Protein AF-A0A1V8S7U7-F1 (afdb_monomer_lite)

Radius of gyration: 15.4 Å; chains: 1; bounding box: 41×23×45 Å

Organism: NCBI:txid1507870

Secondary structure (DSSP, 8-state):
----SS--HHHHHHHHHHHHHHHHHHH-SSHHHHHHHHHHHHHHHHHSTTSS-HHHHHHHHHHHGGGGG-S-HHHHHHHHHHHHHHHHHH-HHHHHHHHHHHHHHHGGGHHHHHHHHH-

pLDDT: mean 72.83, std 9.95, range [41.56, 85.94]

Structure (mmCIF, N/CA/C/O backbone):
data_AF-A0A1V8S7U7-F1
#
_entry.id   AF-A0A1V8S7U7-F1
#
loop_
_atom_site.group_PDB
_atom_site.id
_atom_site.type_symbol
_atom_site.label_atom_id
_atom_site.label_alt_id
_atom_site.label_comp_id
_atom_site.label_asym_id
_atom_site.label_entity_id
_atom_site.label_seq_id
_atom_site.pdbx_PDB_ins_code
_atom_site.Cartn_x
_atom_site.Cartn_y
_atom_site.Cartn_z
_atom_site.occupancy
_atom_site.B_iso_or_equiv
_atom_site.auth_seq_id
_atom_site.auth_comp_id
_atom_site.auth_asym_id
_atom_site.auth_atom_id
_atom_site.pdbx_PDB_model_num
ATOM 1 N N . MET A 1 1 ? -23.187 5.828 26.170 1.00 42.41 1 MET A N 1
ATOM 2 C CA . MET A 1 1 ? -22.194 5.023 25.424 1.00 42.41 1 MET A CA 1
ATOM 3 C C . MET A 1 1 ? -21.459 5.914 24.419 1.00 42.41 1 MET A C 1
ATOM 5 O O . MET A 1 1 ? -21.692 5.790 23.229 1.00 42.41 1 MET A O 1
ATOM 9 N N . ASN A 1 2 ? -20.639 6.867 24.881 1.00 43.66 2 ASN A N 1
ATOM 10 C CA . ASN A 1 2 ? -19.967 7.836 23.995 1.00 43.66 2 ASN A CA 1
ATOM 11 C C . ASN A 1 2 ? -18.546 8.193 24.481 1.00 43.66 2 ASN A C 1
ATOM 13 O O . ASN A 1 2 ? -18.079 9.313 24.310 1.00 43.66 2 ASN A O 1
ATOM 17 N N . GLU A 1 3 ? -17.877 7.242 25.133 1.00 41.56 3 GLU A N 1
ATOM 18 C CA . GLU A 1 3 ? -16.666 7.490 25.934 1.00 41.56 3 GLU A CA 1
ATOM 19 C C . GLU A 1 3 ? -15.360 7.075 25.226 1.00 41.56 3 GLU A C 1
ATOM 21 O O . GLU A 1 3 ? -14.293 7.090 25.817 1.00 41.56 3 GLU A O 1
ATOM 26 N N . TYR A 1 4 ? -15.423 6.760 23.927 1.00 48.91 4 TYR A N 1
ATOM 27 C CA . TYR A 1 4 ? -14.278 6.322 23.110 1.00 48.91 4 TYR A CA 1
ATOM 28 C C . TYR A 1 4 ? -13.783 7.393 22.119 1.00 48.91 4 TYR A C 1
ATOM 30 O O . TYR A 1 4 ? -13.218 7.078 21.075 1.00 48.91 4 TYR A O 1
ATOM 38 N N . ARG A 1 5 ? -14.045 8.679 22.389 1.00 55.50 5 ARG A N 1
ATOM 39 C CA . ARG A 1 5 ? -13.843 9.758 21.400 1.00 55.50 5 ARG A CA 1
ATOM 40 C C . ARG A 1 5 ? -12.452 10.405 21.419 1.00 55.50 5 ARG A C 1
ATOM 42 O O . ARG A 1 5 ? -12.158 11.202 20.535 1.00 55.50 5 ARG A O 1
ATOM 49 N N . VAL A 1 6 ? -11.587 10.056 22.371 1.00 50.53 6 VAL A N 1
ATOM 50 C CA . VAL A 1 6 ? -10.186 10.504 22.392 1.00 50.53 6 VAL A CA 1
ATOM 51 C C . VAL A 1 6 ? -9.279 9.348 22.815 1.00 50.53 6 VAL A C 1
ATOM 53 O O . VAL A 1 6 ? -9.317 8.950 23.976 1.00 50.53 6 VAL A O 1
ATOM 56 N N . PRO A 1 7 ? -8.475 8.769 21.903 1.00 57.62 7 PRO A N 1
ATOM 57 C CA . PRO A 1 7 ? -7.429 7.851 22.324 1.00 57.62 7 PRO A CA 1
ATOM 58 C C . PRO A 1 7 ? -6.452 8.604 23.234 1.00 57.62 7 PRO A C 1
ATOM 60 O O . PRO A 1 7 ? -6.101 9.748 22.945 1.00 57.62 7 PRO A O 1
ATOM 63 N N . GLU A 1 8 ? -6.040 7.971 24.335 1.00 61.03 8 GLU A N 1
ATOM 64 C CA . GLU A 1 8 ? -5.032 8.494 25.265 1.00 61.03 8 GLU A CA 1
ATOM 65 C C . GLU A 1 8 ? -3.836 9.082 24.496 1.00 61.03 8 GLU A C 1
ATOM 67 O O . GLU A 1 8 ? -3.377 8.490 23.516 1.00 61.03 8 GLU A O 1
ATOM 72 N N . LEU A 1 9 ? -3.286 10.215 24.951 1.00 63.59 9 LEU A N 1
ATOM 73 C CA . LEU A 1 9 ? -2.125 10.881 24.330 1.00 63.59 9 LEU A CA 1
ATOM 74 C C . LEU A 1 9 ? -0.956 9.911 24.083 1.00 63.59 9 LEU A C 1
ATOM 76 O O . LEU A 1 9 ? -0.242 10.028 23.093 1.00 63.59 9 LEU A O 1
ATOM 80 N N . ASN A 1 10 ? -0.800 8.898 24.937 1.00 66.56 10 ASN A N 1
ATOM 81 C CA . ASN A 1 10 ? 0.204 7.846 24.786 1.00 66.56 10 ASN A CA 1
ATOM 82 C C . ASN A 1 10 ? -0.105 6.870 23.641 1.00 66.56 10 ASN A C 1
ATOM 84 O O . ASN A 1 10 ? 0.812 6.438 22.947 1.00 66.56 10 ASN A O 1
ATOM 88 N N . VAL A 1 11 ? -1.382 6.560 23.411 1.00 64.62 11 VAL A N 1
ATOM 89 C CA . VAL A 1 11 ? -1.836 5.734 22.284 1.00 64.62 11 VAL A CA 1
ATOM 90 C C . VAL A 1 11 ? -1.694 6.516 20.982 1.00 64.62 11 VAL A C 1
ATOM 92 O O . VAL A 1 11 ? -1.138 5.990 20.024 1.00 64.62 11 VAL A O 1
ATOM 95 N N . GLN A 1 12 ? -2.090 7.792 20.955 1.00 61.12 12 GLN A N 1
ATOM 96 C CA . GLN A 1 12 ? -1.885 8.660 19.788 1.00 61.12 12 GLN A CA 1
ATOM 97 C C . GLN A 1 12 ? -0.399 8.808 19.444 1.00 61.12 12 GLN A C 1
ATOM 99 O O . GLN A 1 12 ? -0.005 8.591 18.301 1.00 61.12 12 GLN A O 1
ATOM 104 N N . ASN A 1 13 ? 0.444 9.098 20.438 1.00 65.31 13 ASN A N 1
ATOM 105 C CA . ASN A 1 13 ? 1.890 9.202 20.249 1.00 65.31 13 ASN A CA 1
ATOM 106 C C . ASN A 1 13 ? 2.522 7.861 19.850 1.00 65.31 13 ASN A C 1
ATOM 108 O O . ASN A 1 13 ? 3.490 7.847 19.094 1.00 65.31 13 ASN A O 1
ATOM 112 N N . GLY A 1 14 ? 1.989 6.736 20.334 1.00 65.56 14 GLY A N 1
ATOM 113 C CA . GLY A 1 14 ? 2.419 5.396 19.936 1.00 65.56 14 GLY A CA 1
ATOM 114 C C . GLY A 1 14 ? 2.095 5.092 18.474 1.00 65.56 14 GLY A C 1
ATOM 115 O O . GLY A 1 14 ? 2.976 4.668 17.729 1.00 65.56 14 GLY A O 1
ATOM 116 N N . VAL A 1 15 ? 0.863 5.379 18.043 1.00 67.94 15 VAL A N 1
ATOM 117 C CA . VAL A 1 15 ? 0.420 5.196 16.651 1.00 67.94 15 VAL A CA 1
ATOM 118 C C . VAL A 1 15 ? 1.189 6.120 15.708 1.00 67.94 15 VAL A C 1
ATOM 120 O O . VAL A 1 15 ? 1.667 5.662 14.675 1.00 67.94 15 VAL A O 1
ATOM 123 N N . LEU A 1 16 ? 1.392 7.388 16.081 1.00 66.25 16 LEU A N 1
ATOM 124 C CA . LEU A 1 16 ? 2.190 8.329 15.292 1.00 66.25 16 LEU A CA 1
ATOM 125 C C . LEU A 1 16 ? 3.636 7.853 15.134 1.00 66.25 16 LEU A C 1
ATOM 127 O O . LEU A 1 16 ? 4.157 7.874 14.025 1.00 66.25 16 LEU A O 1
ATOM 131 N N . LYS A 1 17 ? 4.268 7.356 16.204 1.00 63.09 17 LYS A N 1
ATOM 132 C CA . LYS A 1 17 ? 5.627 6.794 16.134 1.00 63.09 17 LYS A CA 1
ATOM 133 C C . LYS A 1 17 ? 5.699 5.547 15.258 1.00 63.09 17 LYS A C 1
ATOM 135 O O . LYS A 1 17 ? 6.642 5.418 14.485 1.00 63.09 17 LYS A O 1
ATOM 140 N N . ALA A 1 18 ? 4.715 4.652 15.354 1.00 68.75 18 ALA A N 1
ATOM 141 C CA . ALA A 1 18 ? 4.648 3.463 14.507 1.00 68.75 18 ALA A CA 1
ATOM 142 C C . ALA A 1 18 ? 4.509 3.841 13.024 1.00 68.75 18 ALA A C 1
ATOM 144 O O . ALA A 1 18 ? 5.210 3.288 12.180 1.00 68.75 18 ALA A O 1
ATOM 145 N N . LEU A 1 19 ? 3.670 4.836 12.719 1.00 71.25 19 LEU A N 1
ATOM 146 C CA . LEU A 1 19 ? 3.494 5.366 11.369 1.00 71.25 19 LEU A CA 1
ATOM 147 C C . LEU A 1 19 ? 4.780 6.039 10.854 1.00 71.25 19 LEU A C 1
ATOM 149 O O . LEU A 1 19 ? 5.202 5.783 9.729 1.00 71.25 19 LEU A O 1
ATOM 153 N N . SER A 1 20 ? 5.446 6.846 11.690 1.00 67.69 20 SER A N 1
ATOM 154 C CA . SER A 1 20 ? 6.736 7.472 11.370 1.00 67.69 20 SER A CA 1
ATOM 155 C C . SER A 1 20 ? 7.824 6.444 11.069 1.00 67.69 20 SER A C 1
ATOM 157 O O . SER A 1 20 ? 8.549 6.609 10.093 1.00 67.69 20 SER A O 1
ATOM 159 N N . PHE A 1 21 ? 7.901 5.361 11.845 1.00 71.50 21 PHE A N 1
ATOM 160 C CA . PHE A 1 21 ? 8.870 4.289 11.615 1.00 71.50 21 PHE A CA 1
ATOM 161 C C . PHE A 1 21 ? 8.610 3.554 10.294 1.00 71.50 21 PHE A C 1
ATOM 163 O O . PHE A 1 21 ? 9.541 3.190 9.583 1.00 71.50 21 PHE A O 1
ATOM 170 N N . LEU A 1 22 ? 7.339 3.377 9.929 1.00 72.75 22 LEU A N 1
ATOM 171 C CA . LEU A 1 22 ? 6.938 2.764 8.663 1.00 72.75 22 LEU A CA 1
ATOM 172 C C . LEU A 1 22 ? 7.329 3.645 7.466 1.00 72.75 22 LEU A C 1
ATOM 174 O O . LEU A 1 22 ? 7.862 3.145 6.475 1.00 72.75 22 LEU A O 1
ATOM 178 N N . PHE A 1 23 ? 7.135 4.962 7.579 1.00 71.88 23 PHE A N 1
ATOM 179 C CA . PHE A 1 23 ? 7.600 5.917 6.573 1.00 71.88 23 PHE A CA 1
ATOM 180 C C . PHE A 1 23 ? 9.121 5.931 6.445 1.00 71.88 23 PHE A C 1
ATOM 182 O O . PHE A 1 23 ? 9.636 5.943 5.329 1.00 71.88 23 PHE A O 1
ATOM 189 N N . GLU A 1 24 ? 9.843 5.883 7.561 1.00 69.81 24 GLU A N 1
ATOM 190 C CA . GLU A 1 24 ? 11.303 5.843 7.558 1.00 69.81 24 GLU A CA 1
ATOM 191 C C . GLU A 1 24 ? 11.823 4.539 6.939 1.00 69.81 24 GLU A C 1
ATOM 193 O O . GLU A 1 24 ? 12.651 4.592 6.036 1.00 69.81 24 GLU A O 1
ATOM 198 N N . ALA A 1 25 ? 11.243 3.386 7.293 1.00 67.44 25 ALA A N 1
ATOM 199 C CA . ALA A 1 25 ? 11.579 2.088 6.702 1.00 67.44 25 ALA A CA 1
ATOM 200 C C . ALA A 1 25 ? 11.310 2.027 5.186 1.00 67.44 25 ALA A C 1
ATOM 202 O O . ALA A 1 25 ? 12.028 1.352 4.445 1.00 67.44 25 ALA A O 1
ATOM 203 N N . LEU A 1 26 ? 10.292 2.747 4.704 1.00 67.75 26 LEU A N 1
ATOM 204 C CA . LEU A 1 26 ? 10.032 2.898 3.275 1.00 67.75 26 LEU A CA 1
ATOM 205 C C . LEU A 1 26 ? 11.040 3.852 2.618 1.00 67.75 26 LEU A C 1
ATOM 207 O O . LEU A 1 26 ? 11.472 3.592 1.501 1.00 67.75 26 LEU A O 1
ATOM 211 N N . ILE A 1 27 ? 11.443 4.946 3.256 1.00 68.44 27 ILE A N 1
ATOM 212 C CA . ILE A 1 27 ? 12.364 5.936 2.665 1.00 68.44 27 ILE A CA 1
ATOM 213 C C . ILE A 1 27 ? 13.836 5.487 2.755 1.00 68.44 27 ILE A C 1
ATOM 215 O O . ILE A 1 27 ? 14.684 6.006 2.025 1.00 68.44 27 ILE A O 1
ATOM 219 N N . ASP A 1 28 ? 14.135 4.493 3.589 1.00 72.56 28 ASP A N 1
ATOM 220 C CA . ASP A 1 28 ? 15.496 4.055 3.864 1.00 72.56 28 ASP A CA 1
ATOM 221 C C . ASP A 1 28 ? 16.244 3.503 2.631 1.00 72.56 28 ASP A C 1
ATOM 223 O O . ASP A 1 28 ? 15.677 2.934 1.684 1.00 72.56 28 ASP A O 1
ATOM 227 N N . ARG A 1 29 ? 17.570 3.683 2.643 1.00 60.84 29 ARG A N 1
ATOM 228 C CA . ARG A 1 29 ? 18.485 3.296 1.563 1.00 60.84 29 ARG A CA 1
ATOM 229 C C . ARG A 1 29 ? 18.705 1.792 1.485 1.00 60.84 29 ARG A C 1
ATOM 231 O O . ARG A 1 29 ? 19.024 1.296 0.399 1.00 60.84 29 ARG A O 1
ATOM 238 N N . GLU A 1 30 ? 18.479 1.054 2.565 1.00 75.00 30 GLU A N 1
ATOM 239 C CA . GLU A 1 30 ? 18.629 -0.398 2.572 1.00 75.00 30 GLU A CA 1
ATOM 240 C C . GLU A 1 30 ? 17.451 -1.123 1.918 1.00 75.00 30 GLU A C 1
ATOM 242 O O . GLU A 1 30 ? 16.277 -0.848 2.163 1.00 75.00 30 GLU A O 1
ATOM 247 N N . GLN A 1 31 ? 17.775 -2.100 1.072 1.00 68.75 31 GLN A N 1
ATOM 248 C CA . GLN A 1 31 ? 16.781 -2.849 0.302 1.00 68.75 31 GLN A CA 1
ATOM 249 C C . GLN A 1 31 ? 15.875 -3.714 1.196 1.00 68.75 31 GLN A C 1
ATOM 251 O O . GLN A 1 31 ? 14.705 -3.902 0.872 1.00 68.75 31 GLN A O 1
ATOM 256 N N . VAL A 1 32 ? 16.383 -4.212 2.331 1.00 79.00 32 VAL A N 1
ATOM 257 C CA . VAL A 1 32 ? 15.644 -5.101 3.249 1.00 79.00 32 VAL A CA 1
ATOM 258 C C . VAL A 1 32 ? 14.551 -4.348 4.016 1.00 79.00 32 VAL A C 1
ATOM 260 O O . VAL A 1 32 ? 13.439 -4.863 4.161 1.00 79.00 32 VAL A O 1
ATOM 263 N N . HIS A 1 33 ? 14.812 -3.109 4.445 1.00 80.94 33 HIS A N 1
ATOM 264 C CA . HIS A 1 33 ? 13.804 -2.276 5.110 1.00 80.94 33 HIS A CA 1
ATOM 265 C C . HIS A 1 33 ? 12.648 -1.936 4.174 1.00 80.94 33 HIS A C 1
ATOM 267 O O . HIS A 1 33 ? 11.490 -2.043 4.571 1.00 80.94 33 HIS A O 1
ATOM 273 N N . ARG A 1 34 ? 12.937 -1.667 2.897 1.00 76.50 34 ARG A N 1
ATOM 274 C CA . ARG A 1 34 ? 11.896 -1.423 1.891 1.00 76.50 34 ARG A CA 1
ATOM 275 C C . ARG A 1 34 ? 11.035 -2.651 1.611 1.00 76.50 34 ARG A C 1
ATOM 277 O O . ARG A 1 34 ? 9.822 -2.515 1.476 1.00 76.50 34 ARG A O 1
ATOM 284 N N . GLN A 1 35 ? 11.636 -3.842 1.567 1.00 78.00 35 GLN A N 1
ATOM 285 C CA . GLN A 1 35 ? 10.892 -5.101 1.410 1.00 78.00 35 GLN A CA 1
ATOM 286 C C . GLN A 1 35 ? 9.988 -5.370 2.612 1.00 78.00 35 GLN A C 1
ATOM 288 O O . GLN A 1 35 ? 8.820 -5.721 2.450 1.00 78.00 35 GLN A O 1
ATOM 293 N N . THR A 1 36 ? 10.521 -5.173 3.818 1.00 80.50 36 THR A N 1
ATOM 294 C CA . THR A 1 36 ? 9.773 -5.385 5.060 1.00 80.50 36 THR A CA 1
ATOM 295 C C . THR A 1 36 ? 8.655 -4.354 5.197 1.00 80.50 36 THR A C 1
ATOM 297 O O . THR A 1 36 ? 7.529 -4.716 5.519 1.00 80.50 36 THR A O 1
ATOM 300 N N . GLY A 1 37 ? 8.923 -3.090 4.862 1.00 80.94 37 GLY A N 1
ATOM 301 C CA . GLY A 1 37 ? 7.926 -2.023 4.836 1.00 80.94 37 GLY A CA 1
ATOM 302 C C . GLY A 1 37 ? 6.778 -2.325 3.874 1.00 80.94 37 GLY A C 1
ATOM 303 O O . GLY A 1 37 ? 5.620 -2.243 4.275 1.00 80.94 37 GLY A O 1
ATOM 304 N N . ALA A 1 38 ? 7.075 -2.767 2.646 1.00 81.00 38 ALA A N 1
ATOM 305 C CA . ALA A 1 38 ? 6.050 -3.174 1.680 1.00 81.00 38 ALA A CA 1
ATOM 306 C C . ALA A 1 38 ? 5.214 -4.369 2.181 1.00 81.00 38 ALA A C 1
ATOM 308 O O . ALA A 1 38 ? 3.989 -4.364 2.061 1.00 81.00 38 ALA A O 1
ATOM 309 N N . ALA A 1 39 ? 5.846 -5.360 2.819 1.00 82.75 39 ALA A N 1
ATOM 310 C CA . ALA A 1 39 ? 5.137 -6.492 3.414 1.00 82.75 39 ALA A CA 1
ATOM 311 C C . ALA A 1 39 ? 4.218 -6.071 4.578 1.00 82.75 39 ALA A C 1
ATOM 313 O O . ALA A 1 39 ? 3.105 -6.584 4.703 1.00 82.75 39 ALA A O 1
ATOM 314 N N . VAL A 1 40 ? 4.644 -5.118 5.413 1.00 83.75 40 VAL A N 1
ATOM 315 C CA . VAL A 1 40 ? 3.804 -4.577 6.492 1.00 83.75 40 VAL A CA 1
ATOM 316 C C . VAL A 1 40 ? 2.615 -3.806 5.918 1.00 83.75 40 VAL A C 1
ATOM 318 O O . VAL A 1 40 ? 1.497 -4.023 6.382 1.00 83.75 40 VAL A O 1
ATOM 321 N N . VAL A 1 41 ? 2.818 -2.975 4.885 1.00 83.75 41 VAL A N 1
ATOM 322 C CA . VAL A 1 41 ? 1.714 -2.264 4.211 1.00 83.75 41 VAL A CA 1
ATOM 323 C C . VAL A 1 41 ? 0.695 -3.253 3.653 1.00 83.75 41 VAL A C 1
ATOM 325 O O . VAL A 1 41 ? -0.492 -3.095 3.912 1.00 83.75 41 VAL A O 1
ATOM 328 N N . LYS A 1 42 ? 1.143 -4.336 3.007 1.00 85.50 42 LYS A N 1
ATOM 329 C CA . LYS A 1 42 ? 0.259 -5.412 2.535 1.00 85.50 42 LYS A CA 1
ATOM 330 C C . LYS A 1 42 ? -0.616 -5.988 3.656 1.00 85.50 42 LYS A C 1
ATOM 332 O O . LYS A 1 42 ? -1.827 -6.122 3.495 1.00 85.50 42 LYS A O 1
ATOM 337 N N . HIS A 1 43 ? -0.024 -6.356 4.793 1.00 84.81 43 HIS A N 1
ATOM 338 C CA . HIS A 1 43 ? -0.785 -6.914 5.917 1.00 84.81 43 HIS A CA 1
ATOM 339 C C . HIS A 1 43 ? -1.734 -5.893 6.545 1.00 84.81 43 HIS A C 1
ATOM 341 O O . HIS A 1 43 ? -2.844 -6.252 6.936 1.00 84.81 43 HIS A O 1
ATOM 347 N N . MET A 1 44 ? -1.315 -4.631 6.609 1.00 82.69 44 MET A N 1
ATOM 348 C CA . MET A 1 44 ? -2.147 -3.539 7.094 1.00 82.69 44 MET A CA 1
ATOM 349 C C . MET A 1 44 ? -3.353 -3.327 6.175 1.00 82.69 44 MET A C 1
ATOM 351 O O . MET A 1 44 ? -4.473 -3.298 6.673 1.00 82.69 44 MET A O 1
ATOM 355 N N . ALA A 1 45 ? -3.143 -3.303 4.856 1.00 82.56 45 ALA A N 1
ATOM 356 C CA . ALA A 1 45 ? -4.184 -3.189 3.838 1.00 82.56 45 ALA A CA 1
ATOM 357 C C . ALA A 1 45 ? -5.235 -4.300 3.955 1.00 82.56 45 ALA A C 1
ATOM 359 O O . ALA A 1 45 ? -6.429 -4.024 4.051 1.00 82.56 45 ALA A O 1
ATOM 360 N N . LEU A 1 46 ? -4.793 -5.559 4.042 1.00 82.69 46 LEU A N 1
ATOM 361 C CA . LEU A 1 46 ? -5.691 -6.705 4.219 1.00 82.69 46 LEU A CA 1
ATOM 362 C C . LEU A 1 46 ? -6.438 -6.674 5.562 1.00 82.69 46 LEU A C 1
ATOM 364 O O . LEU A 1 46 ? -7.554 -7.180 5.653 1.00 82.69 46 LEU A O 1
ATOM 368 N N . GLY A 1 47 ? -5.838 -6.089 6.601 1.00 83.56 47 GLY A N 1
ATOM 369 C CA . GLY A 1 47 ? -6.447 -5.964 7.925 1.00 83.56 47 GLY A CA 1
ATOM 370 C C . GLY A 1 47 ? -7.508 -4.866 8.028 1.00 83.56 47 GLY A C 1
ATOM 371 O O . GLY A 1 47 ? -8.373 -4.953 8.898 1.00 83.56 47 GLY A O 1
ATOM 372 N N . VAL A 1 48 ? -7.465 -3.850 7.158 1.00 79.25 48 VAL A N 1
ATOM 373 C CA . VAL A 1 48 ? -8.395 -2.705 7.198 1.00 79.25 48 VAL A CA 1
ATOM 374 C C . VAL A 1 48 ? -9.538 -2.783 6.184 1.00 79.25 48 VAL A C 1
ATOM 376 O O . VAL A 1 48 ? -10.342 -1.852 6.099 1.00 79.25 48 VAL A O 1
ATOM 379 N N . VAL A 1 49 ? -9.651 -3.890 5.442 1.00 80.25 49 VAL A N 1
ATOM 380 C CA . VAL A 1 49 ? -10.734 -4.110 4.472 1.00 80.25 49 VAL A CA 1
ATOM 381 C C . VAL A 1 49 ? -12.093 -3.947 5.165 1.00 80.25 49 VAL A C 1
ATOM 383 O O . VAL A 1 49 ? -12.427 -4.682 6.092 1.00 80.25 49 VAL A O 1
ATOM 386 N N . GLY A 1 50 ? -12.886 -2.971 4.714 1.00 76.50 50 GLY A N 1
ATOM 387 C CA . GLY A 1 50 ? -14.224 -2.698 5.251 1.00 76.50 50 GLY A CA 1
ATOM 388 C C . GLY A 1 50 ? -14.283 -1.787 6.485 1.00 76.50 50 GLY A C 1
ATOM 389 O O . GLY A 1 50 ? -15.376 -1.564 7.001 1.00 76.50 50 GLY A O 1
ATOM 390 N N . LEU A 1 51 ? -13.156 -1.222 6.942 1.00 78.75 51 LEU A N 1
ATOM 391 C CA . LEU A 1 51 ? -13.121 -0.236 8.039 1.00 78.75 51 LEU A CA 1
ATOM 392 C C . LEU A 1 51 ? -13.272 1.226 7.570 1.00 78.75 51 LEU A C 1
ATOM 394 O O . LEU A 1 51 ? -13.295 2.128 8.405 1.00 78.75 51 LEU A O 1
ATOM 398 N N . GLY A 1 52 ? -13.367 1.478 6.259 1.00 75.38 52 GLY A N 1
ATOM 399 C CA . GLY A 1 52 ? -13.510 2.829 5.694 1.00 75.38 52 GLY A CA 1
ATOM 400 C C . GLY A 1 52 ? -12.268 3.709 5.871 1.00 75.38 52 GLY A C 1
ATOM 401 O O . GLY A 1 52 ? -12.380 4.923 6.012 1.00 75.38 52 GLY A O 1
ATOM 402 N N . CYS A 1 53 ? -11.078 3.101 5.917 1.00 76.06 53 CYS A N 1
ATOM 403 C CA . CYS A 1 53 ? -9.789 3.791 6.046 1.00 76.06 53 CYS A CA 1
ATOM 404 C C . CYS A 1 53 ? -9.149 4.104 4.681 1.00 76.06 53 CYS A C 1
ATOM 406 O O . CYS A 1 53 ? -7.924 4.086 4.544 1.00 76.06 53 CYS A O 1
ATOM 408 N N . ASP A 1 54 ? -9.975 4.389 3.675 1.00 77.06 54 ASP A N 1
ATOM 409 C CA . ASP A 1 54 ? -9.573 4.475 2.268 1.00 77.06 54 ASP A CA 1
ATOM 410 C C . ASP A 1 54 ? -8.514 5.567 2.039 1.00 77.06 54 ASP A C 1
ATOM 412 O O . ASP A 1 54 ? -7.508 5.336 1.370 1.00 77.06 54 ASP A O 1
ATOM 416 N N . ASP A 1 55 ? -8.673 6.728 2.683 1.00 78.69 55 ASP A N 1
ATOM 417 C CA . ASP A 1 55 ? -7.732 7.853 2.586 1.00 78.69 55 ASP A CA 1
ATOM 418 C C . ASP A 1 55 ? -6.332 7.508 3.124 1.00 78.69 55 ASP A C 1
ATOM 420 O O . ASP A 1 55 ? -5.318 7.921 2.555 1.00 78.69 55 ASP A O 1
ATOM 424 N N . ALA A 1 56 ? -6.258 6.724 4.205 1.00 77.94 56 ALA A N 1
ATOM 425 C CA . ALA A 1 56 ? -4.986 6.312 4.798 1.00 77.94 56 ALA A CA 1
ATOM 426 C C . ALA A 1 56 ? -4.244 5.322 3.888 1.00 77.94 56 ALA A C 1
ATOM 428 O O . ALA A 1 56 ? -3.025 5.413 3.733 1.00 77.94 56 ALA A O 1
ATOM 429 N N . MET A 1 57 ? -4.981 4.420 3.236 1.00 78.12 57 MET A N 1
ATOM 430 C CA . MET A 1 57 ? -4.411 3.482 2.269 1.00 78.12 57 MET A CA 1
ATOM 431 C C . MET A 1 57 ? -3.935 4.202 1.004 1.00 78.12 57 MET A C 1
ATOM 433 O O . MET A 1 57 ? -2.824 3.965 0.539 1.00 78.12 57 MET A O 1
ATOM 437 N N . LEU A 1 58 ? -4.696 5.180 0.503 1.00 81.44 58 LEU A N 1
ATOM 438 C CA . LEU A 1 58 ? -4.260 6.030 -0.612 1.00 81.44 58 LEU A CA 1
ATOM 439 C C . LEU A 1 58 ? -3.000 6.848 -0.277 1.00 81.44 58 LEU A C 1
ATOM 441 O O . LEU A 1 58 ? -2.153 7.085 -1.146 1.00 81.44 58 LEU A O 1
ATOM 445 N N . GLN A 1 59 ? -2.830 7.261 0.983 1.00 82.88 59 GLN A N 1
ATOM 446 C CA . GLN A 1 59 ? -1.597 7.907 1.431 1.00 82.88 59 GLN A CA 1
ATOM 447 C C . GLN A 1 59 ? -0.395 6.949 1.386 1.00 82.88 59 GLN A C 1
ATOM 449 O O . GLN A 1 59 ? 0.686 7.364 0.960 1.00 82.88 59 GLN A O 1
ATOM 454 N N . LEU A 1 60 ? -0.568 5.685 1.784 1.00 79.44 60 LEU A N 1
ATOM 455 C CA . LEU A 1 60 ? 0.481 4.662 1.692 1.00 79.44 60 LEU A CA 1
ATOM 456 C C . LEU A 1 60 ? 0.824 4.339 0.233 1.00 79.44 60 LEU A C 1
ATOM 458 O O . LEU A 1 60 ? 2.003 4.264 -0.124 1.00 79.44 60 LEU A O 1
ATOM 462 N N . LEU A 1 61 ? -0.185 4.274 -0.633 1.00 80.00 61 LEU A N 1
ATOM 463 C CA . LEU A 1 61 ? -0.011 4.057 -2.064 1.00 80.00 61 LEU A CA 1
ATOM 464 C C . LEU A 1 61 ? 0.895 5.115 -2.713 1.00 80.00 61 LEU A C 1
ATOM 466 O O . LEU A 1 61 ? 1.769 4.777 -3.511 1.00 80.00 61 LEU A O 1
ATOM 470 N N . ASN A 1 62 ? 0.763 6.392 -2.336 1.00 81.12 62 ASN A N 1
ATOM 471 C CA . ASN A 1 62 ? 1.636 7.457 -2.852 1.00 81.12 62 ASN A CA 1
ATOM 472 C C . ASN A 1 62 ? 3.125 7.215 -2.597 1.00 81.12 62 ASN A C 1
ATOM 474 O O . ASN A 1 62 ? 3.965 7.711 -3.348 1.00 81.12 62 ASN A O 1
ATOM 478 N N . LEU A 1 63 ? 3.458 6.480 -1.540 1.00 80.56 63 LEU A N 1
ATOM 479 C CA . LEU A 1 63 ? 4.834 6.162 -1.175 1.00 80.56 63 LEU A CA 1
ATOM 480 C C . LEU A 1 63 ? 5.323 4.865 -1.819 1.00 80.56 63 LEU A C 1
ATOM 482 O O . LEU A 1 63 ? 6.527 4.707 -2.025 1.00 80.56 63 LEU A O 1
ATOM 486 N N . LEU A 1 64 ? 4.403 3.965 -2.174 1.00 77.56 64 LEU A N 1
ATOM 487 C CA . LEU A 1 64 ? 4.695 2.734 -2.906 1.00 77.56 64 LEU A CA 1
ATOM 488 C C . LEU A 1 64 ? 4.911 2.983 -4.403 1.00 77.56 64 LEU A C 1
ATOM 490 O O . LEU A 1 64 ? 5.844 2.427 -4.978 1.00 77.56 64 LEU A O 1
ATOM 494 N N . ILE A 1 65 ? 4.121 3.863 -5.030 1.00 74.75 65 ILE A N 1
ATOM 495 C CA . ILE A 1 65 ? 4.222 4.170 -6.467 1.00 74.75 65 ILE A CA 1
ATOM 496 C C . ILE A 1 65 ? 5.658 4.504 -6.933 1.00 74.75 65 ILE A C 1
ATOM 498 O O . ILE A 1 65 ? 6.102 3.917 -7.921 1.00 74.75 65 ILE A O 1
ATOM 502 N N . PRO A 1 66 ? 6.440 5.389 -6.277 1.00 74.44 66 PRO A N 1
ATOM 503 C CA . PRO A 1 66 ? 7.806 5.673 -6.723 1.00 74.44 66 PRO A CA 1
ATOM 504 C C . PRO A 1 66 ? 8.749 4.466 -6.604 1.00 74.44 66 PRO A C 1
ATOM 506 O O . PRO A 1 66 ? 9.751 4.420 -7.316 1.00 74.44 66 PRO A O 1
ATOM 509 N N . LYS A 1 67 ? 8.433 3.478 -5.756 1.00 75.69 67 LYS A N 1
ATOM 510 C CA . LYS A 1 67 ? 9.230 2.252 -5.603 1.00 75.69 67 LYS A CA 1
ATOM 511 C C . LYS A 1 67 ? 9.004 1.227 -6.701 1.00 75.69 67 LYS A C 1
ATOM 513 O O . LYS A 1 67 ? 9.861 0.372 -6.892 1.00 75.69 67 LYS A O 1
ATOM 518 N N . LEU A 1 68 ? 7.919 1.349 -7.464 1.00 72.19 68 LEU A N 1
ATOM 519 C CA . LEU A 1 68 ? 7.685 0.523 -8.649 1.00 72.19 68 LEU A CA 1
ATOM 520 C C . LEU A 1 68 ? 8.784 0.716 -9.716 1.00 72.19 68 LEU A C 1
ATOM 522 O O . LEU A 1 68 ? 8.988 -0.149 -10.559 1.00 72.19 68 LEU A O 1
ATOM 526 N N . PHE A 1 69 ? 9.514 1.835 -9.663 1.00 68.75 69 PHE A N 1
ATOM 527 C CA . PHE A 1 69 ? 10.596 2.172 -10.592 1.00 68.75 69 PHE A CA 1
ATOM 528 C C . PHE A 1 69 ? 12.005 1.845 -10.060 1.00 68.75 69 PHE A C 1
ATOM 530 O O . PHE A 1 69 ? 12.992 2.315 -10.627 1.00 68.75 69 PHE A O 1
ATOM 537 N N . GLU A 1 70 ? 12.130 1.087 -8.963 1.00 71.62 70 GLU A N 1
ATOM 538 C CA . GLU A 1 70 ? 13.432 0.579 -8.505 1.00 71.62 70 GLU A CA 1
ATOM 539 C C . GLU A 1 70 ? 13.967 -0.541 -9.416 1.00 71.62 70 GLU A C 1
ATOM 541 O O . GLU A 1 70 ? 13.242 -1.129 -10.208 1.00 71.62 70 GLU A O 1
ATOM 546 N N . THR A 1 71 ? 15.266 -0.843 -9.315 1.00 67.81 71 THR A N 1
ATOM 547 C CA . THR A 1 71 ? 15.940 -1.857 -10.149 1.00 67.81 71 THR A CA 1
ATOM 548 C C . THR A 1 71 ? 15.933 -3.267 -9.551 1.00 67.81 71 THR A C 1
ATOM 550 O O . THR A 1 71 ? 16.320 -4.215 -10.231 1.00 67.81 71 THR A O 1
ATOM 553 N N . SER A 1 72 ? 15.539 -3.428 -8.282 1.00 76.88 72 SER A N 1
ATOM 554 C CA . SER A 1 72 ? 15.621 -4.714 -7.578 1.00 76.88 72 SER A CA 1
ATOM 555 C C . SER A 1 72 ? 14.337 -5.541 -7.747 1.00 76.88 72 SER A C 1
ATOM 557 O O . SER A 1 72 ? 13.288 -5.107 -7.263 1.00 76.88 72 SER A O 1
ATOM 559 N N . PRO A 1 73 ? 14.395 -6.750 -8.346 1.00 75.62 73 PRO A N 1
ATOM 560 C CA . PRO A 1 73 ? 13.208 -7.575 -8.599 1.00 75.62 73 PRO A CA 1
ATOM 561 C C . PRO A 1 73 ? 12.496 -8.001 -7.306 1.00 75.62 73 PRO A C 1
ATOM 563 O O . PRO A 1 73 ? 11.275 -7.959 -7.230 1.00 75.62 73 PRO A O 1
ATOM 566 N N . HIS A 1 74 ? 13.247 -8.303 -6.242 1.00 80.56 74 HIS A N 1
ATOM 567 C CA . HIS A 1 74 ? 12.671 -8.712 -4.954 1.00 80.56 74 HIS A CA 1
ATOM 568 C C . HIS A 1 74 ? 11.850 -7.609 -4.272 1.00 80.56 74 HIS A C 1
ATOM 570 O O . HIS A 1 74 ? 10.928 -7.906 -3.516 1.00 80.56 74 HIS A O 1
ATOM 576 N N . VAL A 1 75 ? 12.199 -6.339 -4.500 1.00 78.00 75 VAL A N 1
ATOM 577 C CA . VAL A 1 75 ? 11.442 -5.198 -3.963 1.00 78.00 75 VAL A CA 1
ATOM 578 C C . VAL A 1 75 ? 10.185 -4.977 -4.799 1.00 78.00 75 VAL A C 1
ATOM 580 O O . VAL A 1 75 ? 9.119 -4.767 -4.228 1.00 78.00 75 VAL A O 1
ATOM 583 N N . ILE A 1 76 ? 10.301 -5.072 -6.128 1.00 80.50 76 ILE A N 1
ATOM 584 C CA . ILE A 1 76 ? 9.181 -4.895 -7.060 1.00 80.50 76 ILE A CA 1
ATOM 585 C C . ILE A 1 76 ? 8.066 -5.902 -6.760 1.00 80.50 76 ILE A C 1
ATOM 587 O O . ILE A 1 76 ? 6.929 -5.47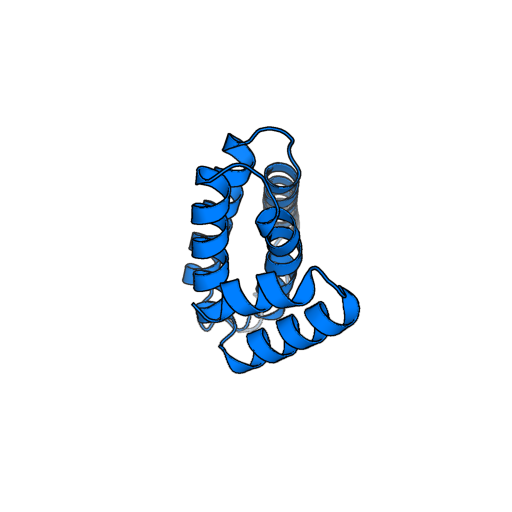7 -6.577 1.00 80.50 76 ILE A O 1
ATOM 591 N N . ASP A 1 77 ? 8.384 -7.191 -6.604 1.00 83.25 77 ASP A N 1
ATOM 592 C CA . ASP A 1 77 ? 7.378 -8.225 -6.310 1.00 83.25 77 ASP A CA 1
ATOM 593 C C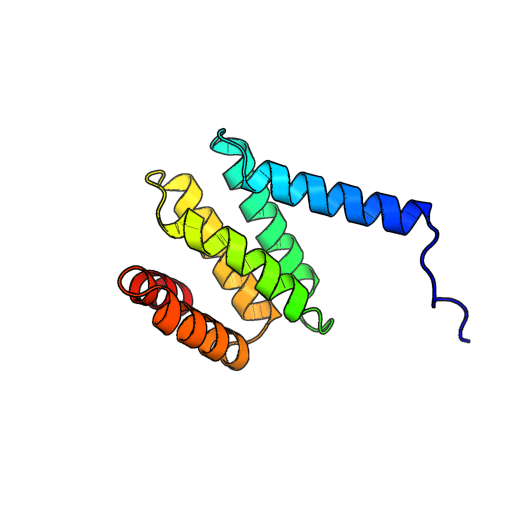 . ASP A 1 77 ? 6.594 -7.909 -5.024 1.00 83.25 77 ASP A C 1
ATOM 595 O O . ASP A 1 77 ? 5.368 -7.993 -4.986 1.00 83.25 77 ASP A O 1
ATOM 599 N N . ARG A 1 78 ? 7.287 -7.459 -3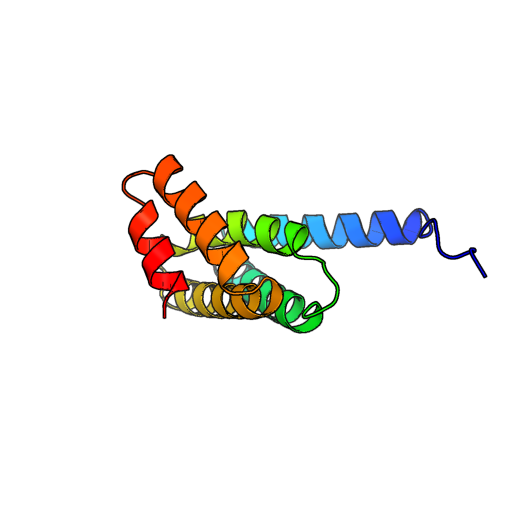.968 1.00 82.31 78 ARG A N 1
ATOM 600 C CA . ARG A 1 78 ? 6.647 -7.089 -2.692 1.00 82.31 78 ARG A CA 1
ATOM 601 C C . ARG A 1 78 ? 5.805 -5.823 -2.790 1.00 82.31 78 ARG A C 1
ATOM 603 O O . ARG A 1 78 ? 4.789 -5.725 -2.110 1.00 82.31 78 ARG A O 1
ATOM 610 N N . VAL A 1 79 ? 6.222 -4.861 -3.609 1.00 82.94 79 VAL A N 1
ATOM 611 C CA . VAL A 1 79 ? 5.465 -3.627 -3.853 1.00 82.94 79 VAL A CA 1
ATOM 612 C C . VAL A 1 79 ? 4.210 -3.918 -4.676 1.00 82.94 79 VAL A C 1
ATOM 614 O O . VAL A 1 79 ? 3.154 -3.389 -4.343 1.00 82.94 79 VAL A O 1
ATOM 617 N N . ILE A 1 80 ? 4.284 -4.792 -5.684 1.00 82.56 80 ILE A N 1
ATOM 618 C CA . ILE A 1 80 ? 3.113 -5.228 -6.462 1.00 82.56 80 ILE A CA 1
ATOM 619 C C . ILE A 1 80 ? 2.109 -5.942 -5.549 1.00 82.56 80 ILE A C 1
ATOM 621 O O . ILE A 1 80 ? 0.944 -5.557 -5.514 1.00 82.56 80 ILE A O 1
ATOM 625 N N . GLU A 1 81 ? 2.565 -6.887 -4.718 1.00 84.56 81 GLU A N 1
ATOM 626 C CA . GLU A 1 81 ? 1.695 -7.561 -3.743 1.00 84.56 81 GLU A CA 1
ATOM 627 C C . GLU A 1 81 ? 1.025 -6.589 -2.751 1.00 84.56 81 GLU A C 1
ATOM 629 O O . GLU A 1 81 ? -0.084 -6.854 -2.282 1.00 84.56 81 GLU A O 1
ATOM 634 N N . ALA A 1 82 ? 1.697 -5.491 -2.390 1.00 85.50 82 ALA A N 1
ATOM 635 C CA . ALA A 1 82 ? 1.133 -4.461 -1.520 1.00 85.50 82 ALA A CA 1
ATOM 636 C C . ALA A 1 82 ? 0.070 -3.618 -2.244 1.00 85.50 82 ALA A C 1
ATOM 638 O O . ALA A 1 82 ? -0.988 -3.367 -1.676 1.00 85.50 82 ALA A O 1
ATOM 639 N N . ILE A 1 83 ? 0.307 -3.246 -3.507 1.00 83.50 83 ILE A N 1
ATOM 640 C CA . ILE A 1 83 ? -0.663 -2.516 -4.342 1.00 83.50 83 ILE A CA 1
ATOM 641 C C . ILE A 1 83 ? -1.924 -3.359 -4.576 1.00 83.50 83 ILE A C 1
ATOM 643 O O . ILE A 1 83 ? -3.040 -2.838 -4.512 1.00 83.50 83 ILE A O 1
ATOM 647 N N . ASP A 1 84 ? -1.769 -4.666 -4.788 1.00 83.31 84 ASP A N 1
ATOM 648 C CA . ASP A 1 84 ? -2.900 -5.588 -4.906 1.00 83.31 84 ASP A CA 1
ATOM 649 C C . ASP A 1 84 ? -3.741 -5.649 -3.629 1.00 83.31 84 ASP A C 1
ATOM 651 O O . ASP A 1 84 ? -4.972 -5.681 -3.692 1.00 83.31 84 ASP A O 1
ATOM 655 N N . ALA A 1 85 ? -3.095 -5.625 -2.463 1.00 85.94 85 ALA A N 1
ATOM 656 C CA . ALA A 1 85 ? -3.794 -5.575 -1.187 1.00 85.94 85 ALA A CA 1
ATOM 657 C C . ALA A 1 85 ? -4.515 -4.231 -0.970 1.00 85.94 85 ALA A C 1
ATOM 659 O O . ALA A 1 85 ? -5.675 -4.229 -0.551 1.00 85.94 85 ALA A O 1
ATOM 660 N N . ASP A 1 86 ? -3.885 -3.105 -1.321 1.00 84.62 86 ASP A N 1
ATOM 661 C CA . ASP A 1 86 ? -4.507 -1.772 -1.277 1.00 84.62 86 ASP A CA 1
ATOM 662 C C . ASP A 1 86 ? -5.741 -1.698 -2.185 1.00 84.62 86 ASP A C 1
ATOM 664 O O . ASP A 1 86 ? -6.767 -1.127 -1.807 1.00 84.62 86 ASP A O 1
ATOM 668 N N . ARG A 1 87 ? -5.692 -2.338 -3.361 1.00 82.38 87 ARG A N 1
ATOM 669 C CA . ARG A 1 87 ? -6.833 -2.435 -4.283 1.00 82.38 87 ARG A CA 1
ATOM 670 C C . ARG A 1 87 ? -8.025 -3.156 -3.652 1.00 82.38 87 ARG A C 1
ATOM 672 O O . ARG A 1 87 ? -9.162 -2.743 -3.879 1.00 82.38 87 ARG A O 1
ATOM 679 N N . VAL A 1 88 ? -7.784 -4.211 -2.871 1.00 83.94 88 VAL A N 1
ATOM 680 C CA . VAL A 1 88 ? -8.844 -4.935 -2.146 1.00 83.94 88 VAL A CA 1
ATOM 681 C C . VAL A 1 88 ? -9.404 -4.095 -0.995 1.00 83.94 88 VAL A C 1
ATOM 683 O O . VAL A 1 88 ? -10.604 -4.154 -0.737 1.00 83.94 88 VAL A O 1
ATOM 686 N N . ALA A 1 89 ? -8.567 -3.292 -0.333 1.00 82.06 89 ALA A N 1
ATOM 687 C CA . ALA A 1 89 ? -8.982 -2.437 0.777 1.00 82.06 89 ALA A CA 1
ATOM 688 C C . ALA A 1 89 ? -9.822 -1.226 0.332 1.00 82.06 89 ALA A C 1
ATOM 690 O O . ALA A 1 89 ? -10.880 -0.988 0.905 1.00 82.06 89 ALA A O 1
ATOM 691 N N . VAL A 1 90 ? -9.368 -0.494 -0.692 1.00 81.31 90 VAL A N 1
ATOM 692 C CA . VAL A 1 90 ? -9.981 0.761 -1.181 1.00 81.31 90 VAL A CA 1
ATOM 693 C C . VAL A 1 90 ? -11.092 0.509 -2.211 1.00 81.31 90 VAL A C 1
ATOM 695 O O . VAL A 1 90 ? -12.015 1.307 -2.377 1.00 81.31 90 VAL A O 1
ATOM 698 N N . GLY A 1 91 ? -11.010 -0.607 -2.935 1.00 79.12 91 GLY A N 1
ATOM 699 C CA . GLY A 1 91 ? -11.920 -0.945 -4.021 1.00 79.12 91 GLY A CA 1
ATOM 700 C C . GLY A 1 91 ? -11.499 -0.372 -5.379 1.00 79.12 91 GLY A C 1
ATOM 701 O O . GLY A 1 91 ? -10.910 0.705 -5.510 1.00 79.12 91 GLY A O 1
ATOM 702 N N . THR A 1 92 ? -11.844 -1.107 -6.439 1.00 74.88 92 THR A N 1
ATOM 703 C CA . THR A 1 92 ? -11.372 -0.860 -7.812 1.00 74.88 92 THR A CA 1
ATOM 704 C C . THR A 1 92 ? -11.761 0.519 -8.357 1.00 74.88 92 THR A C 1
ATOM 706 O O . THR A 1 92 ? -10.988 1.124 -9.095 1.00 74.88 92 THR A O 1
ATOM 709 N N . GLY A 1 93 ? -12.936 1.046 -7.996 1.00 76.56 93 GLY A N 1
ATOM 710 C CA . GLY A 1 93 ? -13.437 2.321 -8.526 1.00 76.56 93 GLY A CA 1
ATOM 711 C C . GLY A 1 93 ? -12.679 3.548 -8.008 1.00 76.56 93 GLY A C 1
ATOM 712 O O . GLY A 1 93 ? -12.284 4.412 -8.793 1.00 76.56 93 GLY A O 1
ATOM 713 N N . ALA A 1 94 ? -12.444 3.616 -6.695 1.00 76.81 94 ALA A N 1
ATOM 714 C CA . ALA A 1 94 ? -11.699 4.714 -6.080 1.00 76.81 94 ALA A CA 1
ATOM 715 C C . ALA A 1 94 ? -10.211 4.648 -6.452 1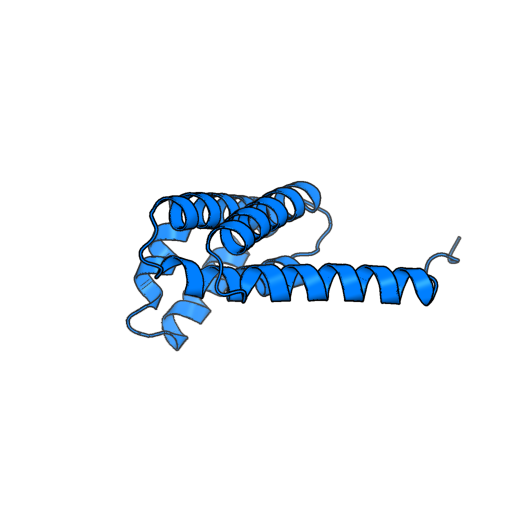.00 76.81 94 ALA A C 1
ATOM 717 O O . ALA A 1 94 ? -9.626 5.666 -6.824 1.00 76.81 94 ALA A O 1
ATOM 718 N N . MET A 1 95 ? -9.640 3.440 -6.471 1.00 77.12 95 MET A N 1
ATOM 719 C CA . MET A 1 95 ? -8.266 3.202 -6.906 1.00 77.12 95 MET A CA 1
ATOM 720 C C . MET A 1 95 ? -8.033 3.642 -8.359 1.00 77.12 95 MET A C 1
ATOM 722 O O . MET A 1 95 ? -7.072 4.353 -8.642 1.00 77.12 95 MET A O 1
ATOM 726 N N . LEU A 1 96 ? -8.932 3.291 -9.287 1.00 77.75 96 LEU A N 1
ATOM 727 C CA . LEU A 1 96 ? -8.803 3.681 -10.693 1.00 77.75 96 LEU A CA 1
ATOM 728 C C . LEU A 1 96 ? -8.861 5.202 -10.869 1.00 77.75 96 LEU A C 1
ATOM 730 O O . LEU A 1 96 ? -8.014 5.766 -11.558 1.00 77.75 96 LEU A O 1
ATOM 734 N N . ASN A 1 97 ? -9.808 5.882 -10.216 1.00 80.94 97 ASN A N 1
ATOM 735 C CA . ASN A 1 97 ? -9.880 7.346 -10.243 1.00 80.94 97 ASN A CA 1
ATOM 736 C C . ASN A 1 97 ? -8.605 7.988 -9.683 1.00 80.94 97 ASN A C 1
ATOM 738 O O . ASN A 1 97 ? -8.107 8.974 -10.233 1.00 80.94 97 ASN A O 1
ATOM 742 N N . TYR A 1 98 ? -8.052 7.403 -8.621 1.00 79.00 98 TYR A N 1
ATOM 743 C CA . TYR A 1 98 ? -6.826 7.876 -8.001 1.00 79.00 98 TYR A CA 1
ATOM 744 C C . TYR A 1 98 ? -5.610 7.722 -8.920 1.00 79.00 98 TYR A C 1
ATOM 746 O O . TYR A 1 98 ? -4.872 8.683 -9.148 1.00 79.00 98 TYR A O 1
ATOM 754 N N . VAL A 1 99 ? -5.425 6.535 -9.503 1.00 76.38 99 VAL A N 1
ATOM 755 C CA . VAL A 1 99 ? -4.303 6.234 -10.398 1.00 76.38 99 VAL A CA 1
ATOM 756 C C . VAL A 1 99 ? -4.427 6.992 -11.719 1.00 76.38 99 VAL A C 1
ATOM 758 O O . VAL A 1 99 ? -3.420 7.489 -12.215 1.00 76.38 99 VAL A O 1
ATOM 761 N N . LEU A 1 100 ? -5.638 7.184 -12.255 1.00 75.62 100 LEU A N 1
ATOM 762 C CA . LEU A 1 100 ? -5.871 8.057 -13.411 1.00 75.62 100 LEU A CA 1
ATOM 763 C C . LEU A 1 100 ? -5.485 9.509 -13.095 1.00 75.62 100 LEU A C 1
ATOM 765 O O . LEU A 1 100 ? -4.722 10.121 -13.843 1.00 75.62 100 LEU A O 1
ATOM 769 N N . GLY A 1 101 ? -5.942 10.053 -11.961 1.00 77.81 101 GLY A N 1
ATOM 770 C CA . GLY A 1 101 ? -5.567 11.399 -11.516 1.00 77.81 101 GLY A CA 1
ATOM 771 C C . GLY A 1 101 ? -4.068 11.544 -11.226 1.00 77.81 101 GLY A C 1
ATOM 772 O O . GLY A 1 101 ? -3.481 12.610 -11.425 1.00 77.81 101 GLY A O 1
ATOM 773 N N . TRP A 1 102 ? -3.412 10.476 -10.776 1.00 71.44 102 TRP A N 1
ATOM 774 C CA . TRP A 1 102 ? -1.961 10.428 -10.641 1.00 71.44 102 TRP A CA 1
ATOM 775 C C . TRP A 1 102 ? -1.261 10.382 -12.005 1.00 71.44 102 TRP A C 1
ATOM 777 O O . TRP A 1 102 ? -0.336 11.157 -12.230 1.00 71.44 102 TRP A O 1
ATOM 787 N N . ALA A 1 103 ? -1.732 9.564 -12.945 1.00 74.06 103 ALA A N 1
ATOM 788 C CA . ALA A 1 103 ? -1.150 9.417 -14.276 1.00 74.06 103 ALA A CA 1
ATOM 789 C C . ALA A 1 103 ? -1.176 10.727 -15.076 1.00 74.06 103 ALA A C 1
ATOM 791 O O . ALA A 1 103 ? -0.154 11.113 -15.640 1.00 74.06 103 ALA A O 1
ATOM 792 N N . PHE A 1 104 ? -2.292 11.466 -15.044 1.00 74.25 104 PHE A N 1
ATOM 793 C CA . PHE A 1 104 ? -2.380 12.782 -15.688 1.00 74.25 104 PHE A CA 1
ATOM 794 C C . PHE A 1 104 ? -1.438 13.825 -15.070 1.00 74.25 104 PHE A C 1
ATOM 796 O O . PHE A 1 104 ? -1.018 14.749 -15.763 1.00 74.25 104 PHE A O 1
ATOM 803 N N . ARG A 1 105 ? -1.070 13.678 -13.790 1.00 71.50 105 ARG A N 1
ATOM 804 C CA . ARG A 1 105 ? -0.083 14.544 -13.121 1.00 71.50 105 ARG A CA 1
ATOM 805 C C . ARG A 1 105 ? 1.364 14.088 -13.326 1.00 71.50 105 ARG A C 1
ATOM 807 O O . ARG A 1 105 ? 2.261 14.922 -13.301 1.00 71.50 105 ARG A O 1
ATOM 814 N N . SER A 1 106 ? 1.594 12.787 -13.499 1.00 60.94 106 SER A N 1
ATOM 815 C CA . SER A 1 106 ? 2.928 12.167 -13.511 1.00 60.94 106 SER A CA 1
ATOM 816 C C . SER A 1 106 ? 3.518 11.982 -14.921 1.00 60.94 106 SER A C 1
ATOM 818 O O . SER A 1 106 ? 4.674 11.580 -15.060 1.00 60.94 106 SER A O 1
ATOM 820 N N . GLY A 1 107 ? 2.756 12.281 -15.983 1.00 66.69 107 GLY A N 1
ATOM 821 C CA . GLY A 1 107 ? 3.228 12.191 -17.370 1.00 66.69 107 GLY A CA 1
ATOM 822 C C . GLY A 1 107 ? 3.687 10.774 -17.736 1.00 66.69 107 GLY A C 1
ATOM 823 O O . GLY A 1 107 ? 2.921 9.819 -17.628 1.00 66.69 107 GLY A O 1
ATOM 824 N N . GLU A 1 108 ? 4.953 10.621 -18.136 1.00 57.19 108 GLU A N 1
ATOM 825 C CA . GLU A 1 108 ? 5.536 9.370 -18.662 1.00 57.19 108 GLU A CA 1
ATOM 826 C C . GLU A 1 108 ? 5.551 8.190 -17.673 1.00 57.19 108 GLU A C 1
ATOM 828 O O . GLU A 1 108 ? 5.566 7.036 -18.097 1.00 57.19 108 GLU A O 1
ATOM 833 N N . LYS A 1 109 ? 5.512 8.446 -16.358 1.00 58.59 109 LYS A N 1
ATOM 834 C CA . LYS A 1 109 ? 5.492 7.392 -15.321 1.00 58.59 109 LYS A CA 1
ATOM 835 C C . LYS A 1 109 ? 4.079 6.920 -14.968 1.00 58.59 109 LYS A C 1
ATOM 837 O O . LYS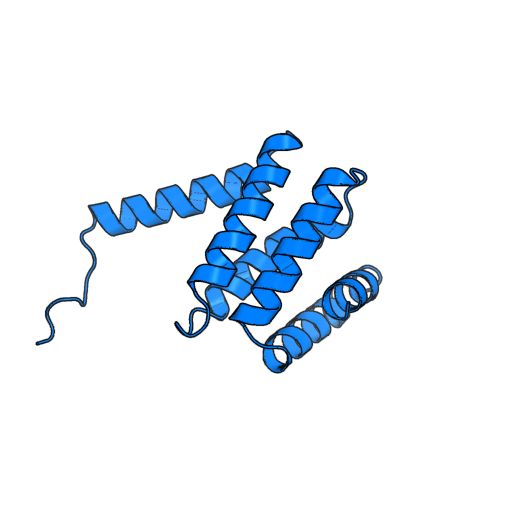 A 1 109 ? 3.920 5.894 -14.313 1.00 58.59 109 LYS A O 1
ATOM 842 N N . GLY A 1 110 ? 3.061 7.648 -15.427 1.00 60.81 110 GLY A N 1
ATOM 843 C CA . GLY A 1 110 ? 1.642 7.322 -15.284 1.00 60.81 110 GLY A CA 1
ATOM 844 C C . GLY A 1 110 ? 1.257 5.909 -15.741 1.00 60.81 110 GLY A C 1
ATOM 845 O O . GLY A 1 110 ? 0.713 5.148 -14.939 1.00 60.81 110 GLY A O 1
ATOM 846 N N . PRO A 1 111 ? 1.537 5.524 -17.001 1.00 57.53 111 PRO A N 1
ATOM 847 C CA . PRO A 1 111 ? 1.016 4.283 -17.571 1.00 57.53 111 PRO A CA 1
ATOM 848 C C . PRO A 1 111 ? 1.570 3.009 -16.916 1.00 57.53 111 PRO A C 1
ATOM 850 O O . PRO A 1 111 ? 0.831 2.035 -16.795 1.00 57.53 111 PRO A O 1
ATOM 853 N N . SER A 1 112 ? 2.815 3.005 -16.428 1.00 59.84 112 SER A N 1
ATOM 854 C CA . SER A 1 112 ? 3.381 1.831 -15.740 1.00 59.84 112 SER A CA 1
ATOM 855 C C . SER A 1 112 ? 2.691 1.544 -14.404 1.00 59.84 112 SER A C 1
ATOM 857 O O . SER A 1 112 ? 2.475 0.385 -14.060 1.00 59.84 112 SER A O 1
ATOM 859 N N . ALA A 1 113 ? 2.289 2.587 -13.671 1.00 60.72 113 ALA A N 1
ATOM 860 C CA . ALA A 1 113 ? 1.526 2.430 -12.433 1.00 60.72 113 ALA A CA 1
ATOM 861 C C . ALA A 1 113 ? 0.082 1.972 -12.705 1.00 60.72 113 ALA A C 1
ATOM 863 O O . ALA A 1 113 ? -0.448 1.135 -11.976 1.00 60.72 113 ALA A O 1
ATOM 864 N N . VAL A 1 114 ? -0.537 2.470 -13.785 1.00 62.91 114 VAL A N 1
ATOM 865 C CA . VAL A 1 114 ? -1.858 2.005 -14.247 1.00 62.91 114 VAL A CA 1
ATOM 866 C C . VAL A 1 114 ? -1.814 0.512 -14.573 1.00 62.91 114 VAL A C 1
ATOM 868 O O . VAL A 1 114 ? -2.669 -0.233 -14.107 1.00 62.91 114 VAL A O 1
ATOM 871 N N . LEU A 1 115 ? -0.800 0.065 -15.319 1.00 63.56 115 LEU A N 1
ATOM 872 C CA . LEU A 1 115 ? -0.621 -1.346 -15.665 1.00 63.56 115 LEU A CA 1
ATOM 873 C C . LEU A 1 115 ? -0.442 -2.226 -14.426 1.00 63.56 115 LEU A C 1
ATOM 875 O O . LEU A 1 115 ? -1.151 -3.217 -14.300 1.00 63.56 115 LEU A O 1
ATOM 879 N N . ALA A 1 116 ? 0.415 -1.826 -13.484 1.00 63.56 116 ALA A N 1
ATOM 880 C CA . ALA A 1 116 ? 0.609 -2.568 -12.237 1.00 63.56 116 ALA A CA 1
ATOM 881 C C . ALA A 1 116 ? -0.665 -2.653 -11.375 1.00 63.56 116 ALA A C 1
ATOM 883 O O . ALA A 1 116 ? -0.815 -3.584 -10.598 1.00 63.56 116 ALA A O 1
ATOM 884 N N . THR A 1 117 ? -1.599 -1.709 -11.523 1.00 61.44 117 THR A N 1
ATOM 885 C CA . THR A 1 117 ? -2.879 -1.716 -10.791 1.00 61.44 117 THR A CA 1
ATOM 886 C C . THR A 1 117 ? -3.946 -2.598 -11.464 1.00 61.44 117 THR A C 1
ATOM 888 O O . THR A 1 117 ? -4.931 -2.985 -10.828 1.00 61.44 117 THR A O 1
ATOM 891 N N . LEU A 1 118 ? -3.791 -2.892 -12.760 1.00 59.38 118 LEU A N 1
ATOM 892 C CA . LEU A 1 118 ? -4.748 -3.655 -13.573 1.00 59.38 118 LEU A CA 1
ATOM 893 C C . LEU A 1 118 ? -4.448 -5.161 -13.651 1.00 59.38 118 LEU A C 1
ATOM 895 O O . LEU A 1 118 ? -5.287 -5.895 -14.174 1.00 59.38 118 LEU A O 1
ATOM 899 N N . GLN A 1 119 ? -3.286 -5.612 -13.173 1.00 55.28 119 GLN A N 1
ATOM 900 C CA . GLN A 1 119 ? -2.918 -7.036 -13.106 1.00 55.28 119 GLN A CA 1
ATOM 901 C C . GLN A 1 119 ? -3.505 -7.726 -11.872 1.00 55.28 119 GLN A C 1
ATOM 903 O O . GLN A 1 119 ? -3.672 -8.960 -11.927 1.00 55.28 119 GLN A O 1
#

Foldseek 3Di:
DPPPPDDPPVVVVVVVVVVVQLLCLLVDPDLVSLLVSLQVLLVVLQVQAPVPCLVVLLVVLVSLLVVCPDPDPSNNVSSLSNLQSSCRRNDDPVVLVSLVVVLVVVPPSSVSVVVSNVD

Sequence (119 aa):
MNEYRVPELNVQNGVLK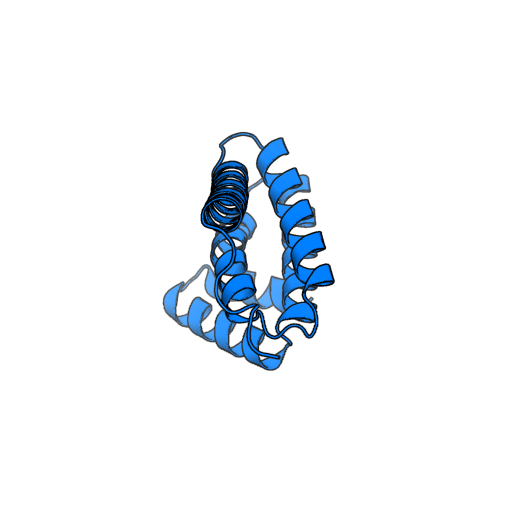ALSFLFEALIDREQVHRQTGAAVVKHMALGVVGLGCDDAMLQLLNLLIPKLFETSPHVIDRVIEAIDADRVAVGTGAMLNYVLGWAFRSGEKGPSAVLATLQ

InterPro domains:
  IPR038737 Splicing factor 3B subunit 1-like [PTHR12097] (1-104)